Protein AF-A0A1R1B171-F1 (afdb_monomer_lite)

Organism: Paenibacillus lautus (NCBI:txid1401)

pLDDT: mean 85.76, std 12.41, range [28.41, 95.81]

Sequence (164 aa):
MDYIDGSRRSILRNKEGTVHADHLDSWVRSAYIGGYLPISTGELLNDMNYRNGSLQFTPEGGKLVTELIWEEARMQVSTANIGINAMMRKLVRCLIINGDLDVTNLPNMTDMHIEQLLCNDGRSIREESERLLMESWRIRVTREKPNVTAEKTILSKLYLGCRL

Secondary structure (DSSP, 8-state):
-TTTTTSS--SS--SSS---HHHHHHHHHHHHHTT---S-HHHHHHTEEEETTEEEE-HHHHHHHHHHHHHHHHHHTSHHHHHHHHHHHHHHHHHHHHTSS-GGGGGG--HHHHHHHHHHS-HHHHHHHHHHHH-GGG----SS--SS---------GGGGS--

Structure (mmCIF, N/CA/C/O backbone):
data_AF-A0A1R1B171-F1
#
_entry.id   AF-A0A1R1B171-F1
#
loop_
_atom_site.group_PDB
_atom_site.id
_atom_site.type_symbol
_atom_site.label_atom_id
_atom_site.label_alt_id
_atom_site.label_comp_id
_atom_site.label_asym_id
_atom_site.label_entity_id
_atom_site.label_seq_id
_atom_site.pdbx_PDB_ins_code
_atom_site.Cartn_x
_atom_site.Cartn_y
_atom_site.Cartn_z
_atom_site.occupancy
_atom_site.B_iso_or_equiv
_atom_site.auth_seq_id
_atom_site.auth_comp_id
_atom_site.auth_asym_id
_atom_site.auth_atom_id
_atom_site.pdbx_PDB_model_num
ATOM 1 N N . MET A 1 1 ? -11.761 -15.023 -16.218 1.00 60.25 1 MET A N 1
ATOM 2 C CA . MET A 1 1 ? -11.215 -15.030 -14.841 1.00 60.25 1 MET A CA 1
ATOM 3 C C . MET A 1 1 ? -9.774 -15.537 -14.827 1.00 60.25 1 MET A C 1
ATOM 5 O O . MET A 1 1 ? -8.972 -15.010 -14.073 1.00 60.25 1 MET A O 1
ATOM 9 N N . ASP A 1 2 ? -9.422 -16.446 -15.737 1.00 60.25 2 ASP A N 1
ATOM 10 C CA . ASP A 1 2 ? -8.160 -17.203 -15.755 1.00 60.25 2 ASP A CA 1
ATOM 11 C C . ASP A 1 2 ? -6.875 -16.356 -15.851 1.00 60.25 2 ASP A C 1
ATOM 13 O O . ASP A 1 2 ? -5.805 -16.739 -15.386 1.00 60.25 2 ASP A O 1
ATOM 17 N N . TYR A 1 3 ? -6.955 -15.175 -16.467 1.00 62.03 3 TYR A N 1
ATOM 18 C CA . TYR A 1 3 ? -5.833 -14.233 -16.527 1.00 62.03 3 TYR A CA 1
ATOM 19 C C . TYR A 1 3 ? -5.671 -13.405 -15.243 1.00 62.03 3 TYR A C 1
ATOM 21 O O . TYR A 1 3 ? -4.574 -12.942 -14.946 1.00 62.03 3 TYR A O 1
ATOM 29 N N . ILE A 1 4 ? -6.754 -13.220 -14.481 1.00 65.94 4 ILE A N 1
ATOM 30 C CA . ILE A 1 4 ? -6.797 -12.401 -13.260 1.00 65.94 4 ILE A CA 1
ATOM 31 C C . ILE A 1 4 ? -6.360 -13.224 -12.046 1.00 65.94 4 ILE A C 1
ATOM 33 O O . ILE A 1 4 ? -5.678 -12.710 -11.166 1.00 65.94 4 ILE A O 1
ATOM 37 N N . ASP A 1 5 ? -6.707 -14.510 -11.995 1.00 72.12 5 ASP A N 1
ATOM 38 C CA . ASP A 1 5 ? -6.242 -15.423 -10.943 1.00 72.12 5 ASP A CA 1
ATOM 39 C C . ASP A 1 5 ? -4.844 -16.020 -11.228 1.00 72.12 5 ASP A C 1
ATOM 41 O O . ASP A 1 5 ? -4.270 -16.726 -10.390 1.00 72.12 5 ASP A O 1
ATOM 45 N N . GLY A 1 6 ? -4.280 -15.725 -12.406 1.00 67.31 6 GLY A N 1
ATOM 46 C CA . GLY A 1 6 ? -2.974 -16.201 -12.857 1.00 67.31 6 GLY A CA 1
ATOM 47 C C . GLY A 1 6 ? -2.932 -17.691 -13.212 1.00 67.31 6 GLY A C 1
ATOM 48 O O . GLY A 1 6 ? -1.841 -18.253 -13.301 1.00 67.31 6 GLY A O 1
ATOM 49 N N . SER A 1 7 ? -4.079 -18.360 -13.374 1.00 75.06 7 SER A N 1
ATOM 50 C CA . SER A 1 7 ? -4.154 -19.742 -13.874 1.00 75.06 7 SER A CA 1
ATOM 51 C C . SER A 1 7 ? -3.728 -19.846 -15.338 1.00 75.06 7 SER A C 1
ATOM 53 O O . SER A 1 7 ? -3.104 -20.832 -15.728 1.00 75.06 7 SER A O 1
ATOM 55 N N . ARG A 1 8 ? -3.969 -18.794 -16.127 1.00 76.19 8 ARG A N 1
ATOM 56 C CA . ARG A 1 8 ? -3.387 -18.606 -17.452 1.00 76.19 8 ARG A CA 1
ATOM 57 C C . ARG A 1 8 ? -2.289 -17.554 -17.395 1.00 76.19 8 ARG A C 1
ATOM 59 O O . ARG A 1 8 ? -2.509 -16.413 -16.995 1.00 76.19 8 ARG A O 1
ATOM 66 N N . ARG A 1 9 ? -1.099 -17.941 -17.851 1.00 72.44 9 ARG A N 1
ATOM 67 C CA . ARG A 1 9 ? 0.081 -17.075 -17.885 1.00 72.44 9 ARG A CA 1
ATOM 68 C C . ARG A 1 9 ? -0.177 -15.813 -18.714 1.00 72.44 9 ARG A C 1
ATOM 70 O O . ARG A 1 9 ? -0.612 -15.904 -19.863 1.00 72.44 9 ARG A O 1
ATOM 77 N N . SER A 1 10 ? 0.131 -14.648 -18.147 1.00 75.81 10 SER A N 1
ATOM 78 C CA . SER A 1 10 ? 0.108 -13.365 -18.850 1.00 75.81 10 SER A CA 1
ATOM 79 C C . SER A 1 10 ? 1.192 -12.420 -18.342 1.00 75.81 10 SER A C 1
ATOM 81 O O . SER A 1 10 ? 1.752 -12.611 -17.264 1.00 75.81 10 SER A O 1
ATOM 83 N N . ILE A 1 11 ? 1.449 -11.367 -19.119 1.00 78.81 11 ILE A N 1
ATOM 84 C CA . ILE A 1 11 ? 2.315 -10.256 -18.708 1.00 78.81 11 ILE A CA 1
ATOM 85 C C . ILE A 1 11 ? 1.741 -9.481 -17.513 1.00 78.81 11 ILE A C 1
ATOM 87 O O . ILE A 1 11 ? 2.496 -8.866 -16.772 1.00 78.81 11 ILE A O 1
ATOM 91 N N . LEU A 1 12 ? 0.418 -9.515 -17.319 1.00 76.25 12 LEU A N 1
ATOM 92 C CA . LEU A 1 12 ? -0.269 -8.807 -16.240 1.00 76.25 12 LEU A CA 1
ATOM 93 C C . LEU A 1 12 ? -0.170 -9.569 -14.918 1.00 76.25 12 LEU A C 1
ATOM 95 O O . LEU A 1 12 ? -0.022 -8.949 -13.868 1.00 76.25 12 LEU A O 1
ATOM 99 N N . ARG A 1 13 ? -0.233 -10.906 -14.972 1.00 71.50 13 ARG A N 1
ATOM 100 C CA . ARG A 1 13 ? -0.206 -11.778 -13.796 1.00 71.50 13 ARG A CA 1
ATOM 101 C C . ARG A 1 13 ? 0.244 -13.197 -14.142 1.00 71.50 13 ARG A C 1
ATOM 103 O O . ARG A 1 13 ? -0.174 -13.768 -15.154 1.00 71.50 13 ARG A O 1
ATOM 110 N N . ASN A 1 14 ? 1.070 -13.779 -13.275 1.00 71.44 14 ASN A N 1
ATOM 111 C CA . ASN A 1 14 ? 1.516 -15.172 -13.343 1.00 71.44 14 ASN A CA 1
ATOM 112 C C . ASN A 1 14 ? 1.777 -15.733 -11.928 1.00 71.44 14 ASN A C 1
ATOM 114 O O . ASN A 1 14 ? 1.811 -14.980 -10.957 1.00 71.44 14 ASN A O 1
ATOM 118 N N . LYS A 1 15 ? 1.944 -17.057 -11.808 1.00 73.19 15 LYS A N 1
ATOM 119 C CA . LYS A 1 15 ? 2.242 -17.755 -10.537 1.00 73.19 15 LYS A CA 1
ATOM 120 C C . LYS A 1 15 ? 3.725 -18.109 -10.366 1.00 73.19 15 LYS A C 1
ATOM 122 O O . LYS A 1 15 ? 4.084 -18.818 -9.435 1.00 73.19 15 LYS A O 1
ATOM 127 N N . GLU A 1 16 ? 4.584 -17.639 -11.265 1.00 71.19 16 GLU A N 1
ATOM 128 C CA . GLU A 1 16 ? 5.981 -18.078 -11.398 1.00 71.19 16 GLU A CA 1
ATOM 129 C C . GLU A 1 16 ? 6.948 -17.246 -10.539 1.00 71.19 16 GLU A C 1
ATOM 131 O O . GLU A 1 16 ? 8.159 -17.407 -10.647 1.00 71.19 16 GLU A O 1
ATOM 136 N N . GLY A 1 17 ? 6.432 -16.334 -9.706 1.00 69.81 17 GLY A N 1
ATOM 137 C CA . GLY A 1 17 ? 7.254 -15.448 -8.876 1.00 69.81 17 GLY A CA 1
ATOM 138 C C . GLY A 1 17 ? 8.097 -14.457 -9.686 1.00 69.81 17 GLY A C 1
ATOM 139 O O . GLY A 1 17 ? 9.067 -13.915 -9.167 1.00 69.81 17 GLY A O 1
ATOM 140 N N . THR A 1 18 ? 7.749 -14.231 -10.957 1.00 77.19 18 THR A N 1
ATOM 141 C CA . THR A 1 18 ? 8.442 -13.284 -11.839 1.00 77.19 18 THR A CA 1
ATOM 142 C C . THR A 1 18 ? 7.756 -11.921 -11.823 1.00 77.19 18 THR A C 1
ATOM 144 O O . THR A 1 18 ? 6.556 -11.816 -11.558 1.00 77.19 18 THR A O 1
ATOM 147 N N . VAL A 1 19 ? 8.518 -10.864 -12.119 1.00 78.88 19 VAL A N 1
ATOM 148 C CA . VAL A 1 19 ? 7.967 -9.510 -12.252 1.00 78.88 19 VAL A CA 1
ATOM 149 C C . VAL A 1 19 ? 6.935 -9.494 -13.379 1.00 78.88 19 VAL A C 1
ATOM 151 O O . VAL A 1 19 ? 7.216 -9.896 -14.509 1.00 78.88 19 VAL A O 1
ATOM 154 N N . HIS A 1 20 ? 5.739 -9.011 -13.059 1.00 82.75 20 HIS A N 1
ATOM 155 C CA . HIS A 1 20 ? 4.658 -8.782 -14.008 1.00 82.75 20 HIS A CA 1
ATOM 156 C C . HIS A 1 20 ? 4.293 -7.296 -14.046 1.00 82.75 20 HIS A C 1
ATOM 158 O O . HIS A 1 20 ? 4.633 -6.534 -13.140 1.00 82.75 20 HIS A O 1
ATOM 164 N N . ALA A 1 21 ? 3.618 -6.886 -15.118 1.00 85.00 21 ALA A N 1
ATOM 165 C CA . ALA A 1 21 ? 3.371 -5.484 -15.435 1.00 85.00 21 ALA A CA 1
ATOM 166 C C . ALA A 1 21 ? 2.569 -4.750 -14.351 1.00 85.00 21 ALA A C 1
ATOM 168 O O . ALA A 1 21 ? 2.825 -3.577 -14.132 1.00 85.00 21 ALA A O 1
ATOM 169 N N . ASP A 1 22 ? 1.667 -5.436 -13.642 1.00 83.12 22 ASP A N 1
ATOM 170 C CA . ASP A 1 22 ? 0.911 -4.858 -12.519 1.00 83.12 22 ASP A CA 1
ATOM 171 C C . ASP A 1 22 ? 1.825 -4.415 -11.359 1.00 83.12 22 ASP A C 1
ATOM 173 O O . ASP A 1 22 ? 1.724 -3.295 -10.864 1.00 83.12 22 ASP A O 1
ATOM 177 N N . HIS A 1 23 ? 2.800 -5.250 -10.984 1.00 85.06 23 HIS A N 1
ATOM 178 C CA . HIS A 1 23 ? 3.792 -4.877 -9.977 1.00 85.06 23 HIS A CA 1
ATOM 179 C C . HIS A 1 23 ? 4.700 -3.746 -10.460 1.00 85.06 23 HIS A C 1
ATOM 181 O O . HIS A 1 23 ? 4.915 -2.782 -9.729 1.00 85.06 23 HIS A O 1
ATOM 187 N N . LEU A 1 24 ? 5.215 -3.859 -11.690 1.00 89.56 24 LEU A N 1
ATOM 188 C CA . LEU A 1 24 ? 6.092 -2.841 -12.265 1.00 89.56 24 LEU A CA 1
ATOM 189 C C . LEU A 1 24 ? 5.400 -1.478 -12.304 1.00 89.56 24 LEU A C 1
ATOM 191 O O . LEU A 1 24 ? 5.977 -0.487 -11.867 1.00 89.56 24 LEU A O 1
ATOM 195 N N . ASP A 1 25 ? 4.165 -1.438 -12.798 1.00 90.69 25 ASP A N 1
ATOM 196 C CA . ASP A 1 25 ? 3.361 -0.226 -12.843 1.00 90.69 25 ASP A CA 1
ATOM 197 C C . ASP A 1 25 ? 3.162 0.359 -11.441 1.00 90.69 25 ASP A C 1
ATOM 199 O O . ASP A 1 25 ? 3.420 1.546 -11.246 1.00 90.69 25 ASP A O 1
ATOM 203 N N . SER A 1 26 ? 2.800 -0.463 -10.450 1.00 89.69 26 SER A N 1
ATOM 204 C CA . SER A 1 26 ? 2.651 0.000 -9.068 1.00 89.69 26 SER A CA 1
ATOM 205 C C . SER A 1 26 ? 3.941 0.630 -8.537 1.00 89.69 26 SER A C 1
ATOM 207 O O . SER A 1 26 ? 3.886 1.717 -7.969 1.00 89.69 26 SER A O 1
ATOM 209 N N . TRP A 1 27 ? 5.100 -0.008 -8.724 1.00 92.06 27 TRP A N 1
ATOM 210 C CA . TRP A 1 27 ? 6.376 0.508 -8.216 1.00 92.06 27 TRP A CA 1
ATOM 211 C C . TRP A 1 27 ? 6.801 1.796 -8.921 1.00 92.06 27 TRP A C 1
ATOM 213 O O . TRP A 1 27 ? 7.190 2.764 -8.270 1.00 92.06 27 TRP A O 1
ATOM 223 N N . VAL A 1 28 ? 6.688 1.837 -10.250 1.00 93.81 28 VAL A N 1
ATOM 224 C CA . VAL A 1 28 ? 7.044 3.012 -11.056 1.00 93.81 28 VAL A CA 1
ATOM 225 C C . VAL A 1 28 ? 6.117 4.184 -10.746 1.00 93.81 28 VAL A C 1
ATOM 227 O O . VAL A 1 28 ? 6.585 5.308 -10.576 1.00 93.81 28 VAL A O 1
ATOM 230 N N . ARG A 1 29 ? 4.810 3.934 -10.621 1.00 93.69 29 ARG A N 1
ATOM 231 C CA . ARG A 1 29 ? 3.813 4.948 -10.264 1.00 93.69 29 ARG A CA 1
ATOM 232 C C . ARG A 1 29 ? 4.047 5.487 -8.855 1.00 93.69 29 ARG A C 1
ATOM 234 O O . ARG A 1 29 ? 4.047 6.704 -8.681 1.00 93.69 29 ARG A O 1
ATOM 241 N N . SER A 1 30 ? 4.296 4.614 -7.875 1.00 91.88 30 SER A N 1
ATOM 242 C CA . SER A 1 30 ? 4.668 5.013 -6.510 1.00 91.88 30 SER A CA 1
ATOM 243 C C . SER A 1 30 ? 5.926 5.883 -6.504 1.00 91.88 30 SER A C 1
ATOM 245 O O . SER A 1 30 ? 5.947 6.924 -5.848 1.00 91.88 30 SER A O 1
ATOM 247 N N . ALA A 1 31 ? 6.951 5.501 -7.268 1.00 93.50 31 ALA A N 1
ATOM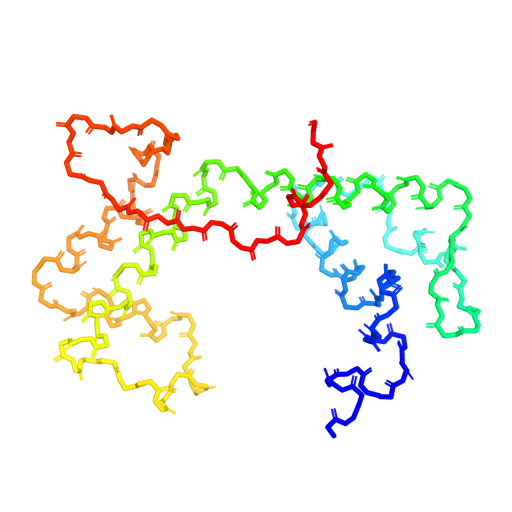 248 C CA . ALA A 1 31 ? 8.200 6.251 -7.367 1.00 93.50 31 ALA A CA 1
ATOM 249 C C . ALA A 1 31 ? 8.048 7.605 -8.046 1.00 93.50 31 ALA A C 1
ATOM 251 O O . ALA A 1 31 ? 8.616 8.599 -7.593 1.00 93.50 31 ALA A O 1
ATOM 252 N N . TYR A 1 32 ? 7.246 7.657 -9.105 1.00 94.88 32 TYR A N 1
ATOM 253 C CA . TYR A 1 32 ? 6.943 8.892 -9.806 1.00 94.88 32 TYR A CA 1
ATOM 254 C C . TYR A 1 32 ? 6.178 9.870 -8.908 1.00 94.88 32 TYR A C 1
ATOM 256 O O . TYR A 1 32 ? 6.601 11.011 -8.745 1.00 94.88 32 TYR A O 1
ATOM 264 N N . ILE A 1 33 ? 5.095 9.413 -8.267 1.00 93.25 33 ILE A N 1
ATOM 265 C CA . ILE A 1 33 ? 4.289 10.238 -7.351 1.00 93.25 33 ILE A CA 1
ATOM 266 C C . ILE A 1 33 ? 5.115 10.675 -6.136 1.00 93.25 33 ILE A C 1
ATOM 268 O O . ILE A 1 33 ? 5.004 11.814 -5.691 1.00 93.25 33 ILE A O 1
ATOM 272 N N . GLY A 1 34 ? 5.966 9.789 -5.616 1.00 90.50 34 GLY A N 1
ATOM 273 C CA . GLY A 1 34 ? 6.872 10.096 -4.514 1.00 90.50 34 GLY A CA 1
ATOM 274 C C . GLY A 1 34 ? 8.047 11.001 -4.894 1.00 90.50 34 GLY A C 1
ATOM 275 O O . GLY A 1 34 ? 8.807 11.386 -4.010 1.00 90.50 34 GLY A O 1
ATOM 276 N N . GLY A 1 35 ? 8.218 11.333 -6.178 1.00 93.31 35 GLY A N 1
ATOM 277 C CA . GLY A 1 35 ? 9.293 12.202 -6.655 1.00 93.31 35 GLY A CA 1
ATOM 278 C C . GLY A 1 35 ? 10.692 11.588 -6.559 1.00 93.31 35 GLY A C 1
ATOM 279 O O . GLY A 1 35 ? 11.669 12.330 -6.507 1.00 93.31 35 GLY A O 1
ATOM 280 N N . TYR A 1 36 ? 10.802 10.257 -6.517 1.00 92.38 36 TYR A N 1
ATOM 281 C CA . TYR A 1 36 ? 12.078 9.539 -6.396 1.00 92.38 36 TYR A CA 1
ATOM 282 C C . TYR A 1 36 ? 12.367 8.591 -7.566 1.00 92.38 36 TYR A C 1
ATOM 284 O O . TYR A 1 36 ? 13.339 7.840 -7.519 1.00 92.38 36 TYR A O 1
ATOM 292 N N . LEU A 1 37 ? 11.556 8.621 -8.630 1.00 94.75 37 LEU A N 1
ATOM 293 C CA . LEU A 1 37 ? 11.872 7.909 -9.865 1.00 94.75 37 LEU A CA 1
ATOM 294 C C . LEU A 1 37 ? 13.097 8.571 -10.535 1.00 94.75 37 LEU A C 1
ATOM 296 O O . LEU A 1 37 ? 13.012 9.740 -10.913 1.00 94.75 37 LEU A O 1
ATOM 300 N N . PRO A 1 38 ? 14.231 7.864 -10.690 1.00 91.69 38 PRO A N 1
ATOM 301 C CA . PRO A 1 38 ? 15.492 8.489 -11.094 1.00 91.69 38 PRO A CA 1
ATOM 302 C C . PRO A 1 38 ? 15.606 8.742 -12.602 1.00 91.69 38 PRO A C 1
ATOM 304 O O . PRO A 1 38 ? 16.479 9.497 -13.022 1.00 91.69 38 PRO A O 1
ATOM 307 N N . ILE A 1 39 ? 14.748 8.112 -13.408 1.00 93.06 39 ILE A N 1
ATOM 308 C CA . ILE A 1 39 ? 14.692 8.258 -14.868 1.00 93.06 39 ILE A CA 1
ATOM 309 C C . ILE A 1 39 ? 13.243 8.431 -15.324 1.00 93.06 39 ILE A C 1
ATOM 311 O O . ILE A 1 39 ? 12.305 8.153 -14.578 1.00 93.06 39 ILE A O 1
ATOM 315 N N . SER A 1 40 ? 13.029 8.863 -16.561 1.00 93.50 40 SER A N 1
ATOM 316 C CA . SER A 1 40 ? 11.682 8.914 -17.127 1.00 93.50 40 SER A CA 1
ATOM 317 C C . SER A 1 40 ? 11.103 7.510 -17.347 1.00 93.50 40 SER A C 1
ATOM 319 O O . SER A 1 40 ? 11.816 6.529 -17.562 1.00 93.50 40 SER A O 1
ATOM 321 N N . THR A 1 41 ? 9.773 7.404 -17.358 1.00 91.25 41 THR A N 1
ATOM 322 C CA . THR A 1 41 ? 9.092 6.138 -17.673 1.00 91.25 41 THR A CA 1
ATOM 323 C C . THR A 1 41 ? 9.399 5.654 -19.091 1.00 91.25 41 THR A C 1
ATOM 325 O O . THR A 1 41 ? 9.490 4.452 -19.314 1.00 91.25 41 THR A O 1
ATOM 328 N N . GLY A 1 42 ? 9.611 6.572 -20.041 1.00 92.12 42 GLY A N 1
ATOM 329 C CA . GLY A 1 42 ? 10.016 6.242 -21.409 1.00 92.12 42 GLY A CA 1
ATOM 330 C C . GLY A 1 42 ? 11.408 5.610 -21.482 1.00 92.12 42 GLY A C 1
ATOM 331 O O . GLY A 1 42 ? 11.590 4.630 -22.198 1.00 92.12 42 GLY A O 1
ATOM 332 N N . GLU A 1 43 ? 12.369 6.116 -20.706 1.00 93.44 43 GLU A N 1
ATOM 333 C CA . GLU A 1 43 ? 13.708 5.517 -20.609 1.00 93.44 43 GLU A CA 1
ATOM 334 C C . GLU A 1 43 ? 13.647 4.109 -20.010 1.00 93.44 43 GLU A C 1
ATOM 336 O O . GLU A 1 43 ? 14.206 3.183 -20.591 1.00 93.44 43 GLU A O 1
ATOM 341 N N . LEU A 1 44 ? 12.878 3.910 -18.934 1.00 93.00 44 LEU A N 1
ATOM 342 C CA . LEU A 1 44 ? 12.684 2.580 -18.345 1.00 93.00 44 LEU A CA 1
ATOM 343 C C . LEU A 1 44 ? 12.062 1.580 -19.336 1.00 93.00 44 LEU A C 1
ATOM 345 O O . LEU A 1 44 ? 12.427 0.405 -19.348 1.00 93.00 44 LEU A O 1
ATOM 349 N N . LEU A 1 45 ? 11.120 2.030 -20.171 1.00 91.38 45 LEU A N 1
ATOM 350 C CA . LEU A 1 45 ? 10.503 1.187 -21.198 1.00 91.38 45 LEU A CA 1
ATOM 351 C C . LEU A 1 45 ? 11.492 0.792 -22.302 1.00 91.38 45 LEU A C 1
ATOM 353 O O . LEU A 1 45 ? 11.392 -0.322 -22.811 1.00 91.38 45 LEU A O 1
ATOM 357 N N . ASN A 1 46 ? 12.448 1.657 -22.651 1.00 94.31 46 ASN A N 1
ATOM 358 C CA . ASN A 1 46 ? 13.488 1.336 -23.636 1.00 94.31 46 ASN A CA 1
ATOM 359 C C . ASN A 1 46 ? 14.443 0.240 -23.138 1.00 94.31 46 ASN A C 1
ATOM 361 O O . ASN A 1 46 ? 14.957 -0.538 -23.940 1.00 94.31 46 ASN A O 1
ATOM 365 N N . ASP A 1 47 ? 14.638 0.153 -21.822 1.00 93.00 47 ASP A N 1
ATOM 366 C CA . ASP A 1 47 ? 15.429 -0.891 -21.169 1.00 93.00 47 ASP A CA 1
ATOM 367 C C . ASP A 1 47 ? 14.665 -2.209 -20.974 1.00 93.00 47 ASP A C 1
ATOM 369 O O . ASP A 1 47 ? 15.244 -3.205 -20.531 1.00 93.00 47 ASP A O 1
ATOM 373 N N . MET A 1 48 ? 13.369 -2.239 -21.291 1.00 92.81 48 MET A N 1
ATOM 374 C CA . MET A 1 48 ? 12.485 -3.371 -21.047 1.00 92.81 48 MET A CA 1
ATOM 375 C C . MET A 1 48 ? 12.236 -4.180 -22.324 1.00 92.81 48 MET A C 1
ATOM 377 O O . MET A 1 48 ? 11.946 -3.655 -23.395 1.00 92.81 48 MET A O 1
ATOM 381 N N . ASN A 1 49 ? 12.264 -5.503 -22.196 1.00 90.19 49 ASN A N 1
ATOM 382 C CA . ASN A 1 49 ? 11.884 -6.438 -23.245 1.00 90.19 49 ASN A CA 1
ATOM 383 C C . ASN A 1 49 ? 10.871 -7.455 -22.704 1.00 90.19 49 ASN A C 1
ATOM 385 O O . ASN A 1 49 ? 10.866 -7.792 -21.521 1.00 90.19 49 ASN A O 1
ATOM 389 N N . TYR A 1 50 ? 10.011 -7.975 -23.573 1.00 87.00 50 TYR A N 1
ATOM 390 C CA . TYR A 1 50 ? 9.069 -9.030 -23.230 1.00 87.00 50 TYR A CA 1
ATOM 391 C C . TYR A 1 50 ? 9.432 -10.309 -23.972 1.00 87.00 50 TYR A C 1
ATOM 393 O O . TYR A 1 50 ? 9.350 -10.387 -25.199 1.00 87.00 50 TYR A O 1
ATOM 401 N N . ARG A 1 51 ? 9.801 -11.346 -23.217 1.00 83.38 51 ARG A N 1
ATOM 402 C CA . ARG A 1 51 ? 10.189 -12.638 -23.784 1.00 83.38 51 ARG A CA 1
ATOM 403 C C . ARG A 1 51 ? 9.579 -13.773 -22.984 1.00 83.38 51 ARG A C 1
ATOM 405 O O . ARG A 1 51 ? 9.710 -13.827 -21.762 1.00 83.38 51 ARG A O 1
ATOM 412 N N . ASN A 1 52 ? 8.935 -14.699 -23.696 1.00 77.25 52 ASN A N 1
ATOM 413 C CA . ASN A 1 52 ? 8.348 -15.917 -23.139 1.00 77.25 52 ASN A CA 1
ATOM 414 C C . ASN A 1 52 ? 7.505 -15.650 -21.886 1.00 77.25 52 ASN A C 1
ATOM 416 O O . ASN A 1 52 ? 7.770 -16.270 -20.867 1.00 77.25 52 ASN A O 1
ATOM 420 N N . GLY A 1 53 ? 6.533 -14.734 -21.917 1.00 73.25 53 GLY A N 1
ATOM 421 C CA . GLY A 1 53 ? 5.639 -14.530 -20.767 1.00 73.25 53 GLY A CA 1
ATOM 422 C C . GLY A 1 53 ? 6.201 -13.691 -19.618 1.00 73.25 53 GLY A C 1
ATOM 423 O O . GLY A 1 53 ? 5.487 -13.487 -18.643 1.00 73.25 53 GLY A O 1
ATOM 424 N N . SER A 1 54 ? 7.430 -13.190 -19.735 1.00 77.81 54 SER A N 1
ATOM 425 C CA . SER A 1 54 ? 8.161 -12.517 -18.656 1.00 77.81 54 SER A CA 1
ATOM 426 C C . SER A 1 54 ? 8.756 -11.188 -19.114 1.00 77.81 54 SER A C 1
ATOM 428 O O . SER A 1 54 ? 9.204 -11.059 -20.257 1.00 77.81 54 SER A O 1
ATOM 430 N N . LEU A 1 55 ? 8.765 -10.215 -18.201 1.00 87.31 55 LEU A N 1
ATOM 431 C CA . LEU A 1 55 ? 9.483 -8.957 -18.370 1.00 87.31 55 LEU A CA 1
ATOM 432 C C . LEU A 1 55 ? 10.974 -9.194 -18.124 1.00 87.31 55 LEU A C 1
ATOM 434 O O . LEU A 1 55 ? 11.365 -9.799 -17.126 1.00 87.31 55 LEU A O 1
ATOM 438 N N . GLN A 1 56 ? 11.791 -8.744 -19.063 1.00 89.19 56 GLN A N 1
ATOM 439 C CA . GLN A 1 56 ? 13.245 -8.751 -18.994 1.00 89.19 56 GLN A CA 1
ATOM 440 C C . GLN A 1 56 ? 13.732 -7.313 -19.085 1.00 89.19 56 GLN A C 1
ATOM 442 O O . GLN A 1 56 ? 13.084 -6.480 -19.713 1.00 89.19 56 GLN A O 1
ATOM 447 N N . PHE A 1 57 ? 14.876 -7.039 -18.478 1.00 92.44 57 PHE A N 1
ATOM 448 C CA . PHE A 1 57 ? 15.479 -5.716 -18.488 1.00 92.44 57 PHE A CA 1
ATOM 449 C C . PHE A 1 57 ? 16.941 -5.825 -18.906 1.00 92.44 57 PHE A C 1
ATOM 451 O O . PHE A 1 57 ? 17.566 -6.875 -18.712 1.00 92.44 57 PHE A O 1
ATOM 458 N N . THR A 1 58 ? 17.493 -4.744 -19.451 1.00 94.56 58 THR A N 1
ATOM 459 C CA . THR A 1 58 ? 18.949 -4.545 -19.484 1.00 94.56 58 THR A CA 1
ATOM 460 C C . THR A 1 58 ? 19.518 -4.648 -18.059 1.00 94.56 58 THR A C 1
ATOM 462 O O . THR A 1 58 ? 18.772 -4.485 -17.088 1.00 94.56 58 THR A O 1
ATOM 465 N N . PRO A 1 59 ? 20.816 -4.948 -17.873 1.00 94.38 59 PRO A N 1
ATOM 466 C CA . PRO A 1 59 ? 21.420 -4.969 -16.538 1.00 94.38 59 PRO A CA 1
ATOM 467 C C . PRO A 1 59 ? 21.167 -3.677 -15.744 1.00 94.38 59 PRO A C 1
ATOM 469 O O . PRO A 1 59 ? 20.846 -3.728 -14.556 1.00 94.38 59 PRO A O 1
ATOM 472 N N . GLU A 1 60 ? 21.243 -2.530 -16.417 1.00 93.19 60 GLU A N 1
ATOM 473 C CA . GLU A 1 60 ? 20.993 -1.202 -15.864 1.00 93.19 60 GLU A CA 1
ATOM 474 C C . GLU A 1 60 ? 19.520 -1.028 -15.460 1.00 93.19 60 GLU A C 1
ATOM 476 O O . GLU A 1 60 ? 19.236 -0.716 -14.299 1.00 93.19 60 GLU A O 1
ATOM 481 N N . GLY A 1 61 ? 18.575 -1.322 -16.362 1.00 93.62 61 GLY A N 1
ATOM 482 C CA . GLY A 1 61 ? 17.141 -1.262 -16.064 1.00 93.62 61 GLY A CA 1
ATOM 483 C C . GLY A 1 61 ? 16.718 -2.253 -14.974 1.00 93.62 61 GLY A C 1
ATOM 484 O O . GLY A 1 61 ? 15.905 -1.936 -14.108 1.00 93.62 61 GLY A O 1
ATOM 485 N N . GLY A 1 62 ? 17.320 -3.443 -14.947 1.00 92.56 62 GLY A N 1
ATOM 486 C CA . GLY A 1 62 ? 17.068 -4.463 -13.931 1.00 92.56 62 GLY A CA 1
ATOM 487 C C . GLY A 1 62 ? 17.541 -4.040 -12.541 1.00 92.56 62 GLY A C 1
ATOM 488 O O . GLY A 1 62 ? 16.845 -4.290 -11.551 1.00 92.56 62 GLY A O 1
ATOM 489 N N . LYS A 1 63 ? 18.689 -3.352 -12.454 1.00 93.88 63 LYS A N 1
ATOM 490 C CA . LYS A 1 63 ? 19.166 -2.748 -11.203 1.00 93.88 63 LYS A CA 1
ATOM 491 C C . LYS A 1 63 ? 18.171 -1.707 -10.696 1.00 93.88 63 LYS A C 1
ATOM 493 O O . LYS A 1 63 ? 17.778 -1.775 -9.533 1.00 93.88 63 LYS A O 1
ATOM 498 N N . LEU A 1 64 ? 17.715 -0.816 -11.573 1.00 94.38 64 LEU A N 1
ATOM 499 C CA . LEU A 1 64 ? 16.718 0.192 -11.227 1.00 94.38 64 LEU A CA 1
ATOM 500 C C . LEU A 1 64 ? 15.415 -0.440 -10.717 1.00 94.38 64 LEU A C 1
ATOM 502 O O . LEU A 1 64 ? 14.943 -0.092 -9.639 1.00 94.38 64 LEU A O 1
ATOM 506 N N . VAL A 1 65 ? 14.844 -1.405 -11.444 1.00 92.81 65 VAL A N 1
ATOM 507 C CA . VAL A 1 65 ? 13.611 -2.092 -11.015 1.00 92.81 65 VAL A CA 1
ATOM 508 C C . VAL A 1 65 ? 13.802 -2.768 -9.658 1.00 92.81 65 VAL A C 1
ATOM 510 O O . VAL A 1 65 ? 12.912 -2.716 -8.814 1.00 92.81 65 VAL A O 1
ATOM 513 N N . THR A 1 66 ? 14.973 -3.351 -9.408 1.00 91.75 66 THR A N 1
ATOM 514 C CA . THR A 1 66 ? 15.297 -3.943 -8.106 1.00 91.75 66 THR A CA 1
ATOM 515 C C . THR A 1 66 ? 15.310 -2.892 -6.995 1.00 91.75 66 THR A C 1
ATOM 517 O O . THR A 1 66 ? 14.742 -3.131 -5.932 1.00 91.75 66 THR A O 1
ATOM 520 N N . GLU A 1 67 ? 15.908 -1.721 -7.223 1.00 92.81 67 GLU A N 1
ATOM 521 C CA . GLU A 1 67 ? 15.883 -0.605 -6.266 1.00 92.81 67 GLU A CA 1
ATOM 522 C C . GLU A 1 67 ? 14.447 -0.142 -5.974 1.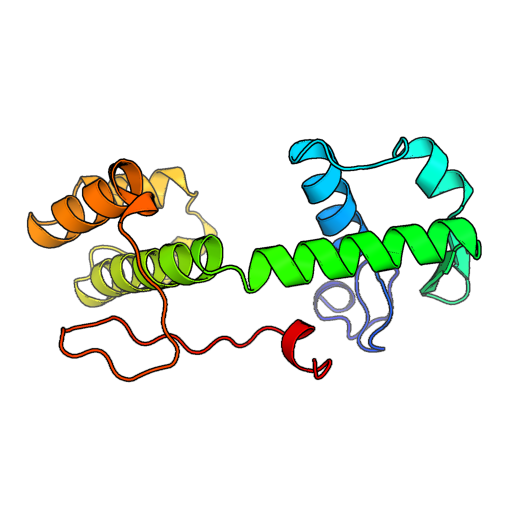00 92.81 67 GLU A C 1
ATOM 524 O O . GLU A 1 67 ? 14.090 0.019 -4.808 1.00 92.81 67 GLU A O 1
ATOM 529 N N . LEU A 1 68 ? 13.586 -0.046 -6.995 1.00 92.94 68 LEU A N 1
ATOM 530 C CA . LEU A 1 68 ? 12.166 0.279 -6.811 1.00 92.94 68 LEU A CA 1
ATOM 531 C C . LEU A 1 68 ? 11.429 -0.762 -5.950 1.00 92.94 68 LEU A C 1
ATOM 533 O O . LEU A 1 68 ? 10.637 -0.396 -5.082 1.00 92.94 68 LEU A O 1
ATOM 537 N N . ILE A 1 69 ? 11.717 -2.055 -6.139 1.00 90.00 69 ILE A N 1
ATOM 538 C CA . ILE A 1 69 ? 11.166 -3.137 -5.303 1.00 90.00 69 ILE A CA 1
ATOM 539 C C . ILE A 1 69 ? 11.598 -2.968 -3.844 1.00 90.00 69 ILE A C 1
ATOM 541 O O . ILE A 1 69 ? 10.783 -3.140 -2.934 1.00 90.00 69 ILE A O 1
ATOM 545 N N . TRP A 1 70 ? 12.872 -2.642 -3.607 1.00 90.06 70 TRP A N 1
ATOM 546 C CA . TRP A 1 70 ? 13.388 -2.416 -2.258 1.00 90.06 70 TRP A CA 1
ATOM 547 C C . TRP A 1 70 ? 12.737 -1.210 -1.588 1.00 90.06 70 TRP A C 1
ATOM 549 O O . TRP A 1 70 ? 12.401 -1.298 -0.406 1.00 90.06 70 TRP A O 1
ATOM 559 N N . GLU A 1 71 ? 12.525 -0.116 -2.315 1.00 90.19 71 GLU A N 1
ATOM 560 C CA . GLU A 1 71 ? 11.838 1.063 -1.782 1.00 90.19 71 GLU A CA 1
ATOM 561 C C . GLU A 1 71 ? 10.370 0.781 -1.459 1.00 90.19 71 GLU A C 1
ATOM 563 O O . GLU A 1 71 ? 9.915 1.100 -0.358 1.00 90.19 71 GLU A O 1
ATOM 568 N N . GLU A 1 72 ? 9.643 0.089 -2.340 1.00 87.75 72 GLU A N 1
ATOM 569 C CA . GLU A 1 72 ? 8.275 -0.345 -2.044 1.00 87.75 72 GLU A CA 1
ATOM 570 C C . GLU A 1 72 ? 8.257 -1.242 -0.798 1.00 87.75 72 GLU A C 1
ATOM 572 O O . GLU A 1 72 ? 7.467 -1.025 0.121 1.00 87.75 72 GLU A O 1
ATOM 577 N N . ALA A 1 73 ? 9.166 -2.217 -0.704 1.00 87.25 73 ALA A N 1
ATOM 578 C CA . ALA A 1 73 ? 9.271 -3.081 0.466 1.00 87.25 73 ALA A CA 1
ATOM 579 C C . ALA A 1 73 ? 9.538 -2.275 1.749 1.00 87.25 73 ALA A C 1
ATOM 581 O O . ALA A 1 73 ? 8.849 -2.490 2.749 1.00 87.25 73 ALA A O 1
ATOM 582 N N . ARG A 1 74 ? 10.483 -1.322 1.719 1.00 88.38 74 ARG A N 1
ATOM 583 C CA . ARG A 1 74 ? 10.806 -0.419 2.841 1.00 88.38 74 ARG A CA 1
ATOM 584 C C . ARG A 1 74 ? 9.604 0.415 3.262 1.00 88.38 74 ARG A C 1
ATOM 586 O O . ARG A 1 74 ? 9.302 0.475 4.454 1.00 88.38 74 ARG A O 1
ATOM 593 N N . MET A 1 75 ? 8.891 1.010 2.307 1.00 87.50 75 MET A N 1
ATOM 594 C CA . MET A 1 75 ? 7.678 1.781 2.575 1.00 87.50 75 MET A CA 1
ATOM 595 C C . MET A 1 75 ? 6.612 0.897 3.225 1.00 87.50 75 MET A C 1
ATOM 597 O O . MET A 1 75 ? 6.062 1.249 4.272 1.00 87.50 75 MET A O 1
ATOM 601 N N . GLN A 1 76 ? 6.384 -0.296 2.677 1.00 85.81 76 GLN A N 1
ATOM 602 C CA . GLN A 1 76 ? 5.354 -1.210 3.158 1.00 85.81 76 GLN A CA 1
ATOM 603 C C . GLN A 1 76 ? 5.609 -1.712 4.584 1.00 85.81 76 GLN A C 1
ATOM 605 O O . GLN A 1 76 ? 4.651 -1.923 5.334 1.00 85.81 76 GLN A O 1
ATOM 610 N N . VAL A 1 77 ? 6.877 -1.872 4.972 1.00 87.19 77 VAL A N 1
ATOM 611 C CA . VAL A 1 77 ? 7.286 -2.274 6.330 1.00 87.19 77 VAL A CA 1
ATOM 612 C C . VAL A 1 77 ? 7.621 -1.089 7.238 1.00 87.19 77 VAL A C 1
ATOM 614 O O . VAL A 1 77 ? 8.035 -1.290 8.381 1.00 87.19 77 VAL A O 1
ATOM 617 N N . SER A 1 78 ? 7.449 0.144 6.761 1.00 88.75 78 SER A N 1
ATOM 618 C CA . SER A 1 78 ? 7.677 1.336 7.571 1.00 88.75 78 SER A CA 1
ATOM 619 C C . SER A 1 78 ? 6.665 1.418 8.714 1.00 88.75 78 SER A C 1
ATOM 621 O O . SER A 1 78 ? 5.504 1.016 8.593 1.00 88.75 78 SER A O 1
ATOM 623 N N . THR A 1 79 ? 7.089 1.979 9.844 1.00 90.31 79 THR A N 1
ATOM 624 C CA . THR A 1 79 ? 6.215 2.168 11.009 1.00 90.31 79 THR A CA 1
ATOM 625 C C . THR A 1 79 ? 5.028 3.077 10.692 1.00 90.31 79 THR A C 1
ATOM 627 O O . THR A 1 79 ? 3.931 2.824 11.189 1.00 90.31 79 THR A O 1
ATOM 630 N N . ALA A 1 80 ? 5.219 4.076 9.824 1.00 87.94 80 ALA A N 1
ATOM 631 C CA . ALA A 1 80 ? 4.155 4.954 9.346 1.00 87.94 80 ALA A CA 1
ATOM 632 C C . ALA A 1 80 ? 3.063 4.160 8.612 1.00 87.94 80 ALA A C 1
ATOM 634 O O . ALA A 1 80 ? 1.889 4.247 8.971 1.00 87.94 80 ALA A O 1
ATOM 635 N N . ASN A 1 81 ? 3.450 3.310 7.655 1.00 89.50 81 ASN A N 1
ATOM 636 C CA . ASN A 1 81 ? 2.502 2.494 6.902 1.00 89.50 81 ASN A CA 1
ATOM 637 C C . ASN A 1 81 ? 1.830 1.429 7.781 1.00 89.50 81 ASN A C 1
ATOM 639 O O . ASN A 1 81 ? 0.612 1.261 7.731 1.00 89.50 81 ASN A O 1
ATOM 643 N N . ILE A 1 82 ? 2.601 0.722 8.616 1.00 91.50 82 ILE A N 1
ATOM 644 C CA . ILE A 1 82 ? 2.074 -0.327 9.502 1.00 91.50 82 ILE A CA 1
ATOM 645 C C . ILE A 1 82 ? 1.054 0.252 10.484 1.00 91.50 82 ILE A C 1
ATOM 647 O O . ILE A 1 82 ? -0.036 -0.300 10.633 1.00 91.50 82 ILE A O 1
ATOM 651 N N . GLY A 1 83 ? 1.412 1.349 11.156 1.00 91.44 83 GLY A N 1
ATOM 652 C CA . GLY A 1 83 ? 0.593 1.959 12.196 1.00 91.44 83 GLY A CA 1
ATOM 653 C C . GLY A 1 83 ? -0.738 2.466 11.651 1.00 91.44 83 GLY A C 1
ATOM 654 O O . GLY A 1 83 ? -1.790 2.106 12.179 1.00 91.44 83 GLY A O 1
ATOM 655 N N . ILE A 1 84 ? -0.699 3.231 10.555 1.00 91.94 84 ILE A N 1
ATOM 656 C CA . ILE A 1 84 ? -1.905 3.776 9.916 1.00 91.94 84 ILE A CA 1
ATOM 657 C C . ILE A 1 84 ? -2.815 2.646 9.426 1.00 91.94 84 ILE A C 1
ATOM 659 O O . ILE A 1 84 ? -4.004 2.639 9.739 1.00 91.94 84 ILE A O 1
ATOM 663 N N . ASN A 1 85 ? -2.268 1.642 8.732 1.00 91.69 85 ASN A N 1
ATOM 664 C CA . ASN A 1 85 ? -3.065 0.514 8.242 1.00 91.69 85 ASN A CA 1
ATOM 665 C C . ASN A 1 85 ? -3.669 -0.324 9.377 1.00 91.69 85 ASN A C 1
ATOM 667 O O . ASN A 1 85 ? -4.784 -0.824 9.236 1.00 91.69 85 ASN A O 1
ATOM 671 N N . ALA A 1 86 ? -2.949 -0.518 10.487 1.00 92.00 86 ALA A N 1
ATOM 672 C CA . ALA A 1 86 ? -3.473 -1.245 11.641 1.00 92.00 86 ALA A CA 1
ATOM 673 C C . ALA A 1 86 ? -4.658 -0.504 12.275 1.00 92.00 86 ALA A C 1
ATOM 675 O O . ALA A 1 86 ? -5.702 -1.113 12.507 1.00 92.00 86 ALA A O 1
ATOM 676 N N . MET A 1 87 ? -4.521 0.809 12.479 1.00 92.56 87 MET A N 1
ATOM 677 C CA . MET A 1 87 ? -5.593 1.644 13.021 1.00 92.56 87 MET A CA 1
ATOM 678 C C . MET A 1 87 ? -6.791 1.712 12.072 1.00 92.56 87 MET A C 1
ATOM 680 O O . MET A 1 87 ? -7.914 1.475 12.505 1.00 92.56 87 MET A O 1
ATOM 684 N N . MET A 1 88 ? -6.569 1.922 10.773 1.00 93.06 88 MET A N 1
ATOM 685 C CA . MET A 1 88 ? -7.646 1.930 9.778 1.00 93.06 88 MET A CA 1
ATOM 686 C C . MET A 1 88 ? -8.416 0.602 9.765 1.00 93.06 88 MET A C 1
ATOM 688 O O . MET A 1 88 ? -9.643 0.587 9.819 1.00 93.06 88 MET A O 1
ATOM 692 N N . ARG A 1 89 ? -7.711 -0.539 9.791 1.00 92.25 89 ARG A N 1
ATOM 693 C CA . ARG A 1 89 ? -8.351 -1.864 9.877 1.00 92.25 89 ARG A CA 1
ATOM 694 C C . ARG A 1 89 ? -9.159 -2.042 11.156 1.00 92.25 89 ARG A C 1
ATOM 696 O O . ARG A 1 89 ? -10.225 -2.646 11.091 1.00 92.25 89 ARG A O 1
ATOM 703 N N . LYS A 1 90 ? -8.662 -1.558 12.299 1.00 92.75 90 LYS A N 1
ATOM 704 C CA . LYS A 1 90 ? -9.403 -1.580 13.568 1.00 92.75 90 LYS A CA 1
ATOM 705 C C . LYS A 1 90 ? -10.710 -0.797 13.431 1.00 92.75 90 LYS A C 1
ATOM 707 O O . LYS A 1 90 ? -11.761 -1.343 13.742 1.00 92.75 90 LYS A O 1
ATOM 712 N N . LEU A 1 91 ? -10.649 0.433 12.924 1.00 93.44 91 LEU A N 1
ATOM 713 C CA . LEU A 1 91 ? -11.818 1.305 12.797 1.00 93.44 91 LEU A CA 1
ATOM 714 C C . LEU A 1 91 ? -12.868 0.731 11.838 1.00 93.44 91 LEU A C 1
ATOM 716 O O . LEU A 1 91 ? -14.032 0.607 12.207 1.00 93.44 91 LEU A O 1
ATOM 720 N N . VAL A 1 92 ? -12.449 0.275 10.653 1.00 92.81 92 VAL A N 1
ATOM 721 C CA . VAL A 1 92 ? -13.348 -0.380 9.686 1.00 92.81 92 VAL A CA 1
ATOM 722 C C . VAL A 1 92 ? -13.945 -1.667 10.263 1.00 92.81 92 VAL A C 1
ATOM 724 O O . VAL A 1 92 ? -15.123 -1.949 10.061 1.00 92.81 92 VAL A O 1
ATOM 727 N N . ARG A 1 93 ? -13.169 -2.447 11.030 1.00 92.44 93 ARG A N 1
ATOM 728 C CA . ARG A 1 93 ? -13.688 -3.636 11.723 1.00 92.44 93 ARG A CA 1
ATOM 729 C C . ARG A 1 93 ? -14.772 -3.263 12.734 1.00 92.44 93 ARG A C 1
ATOM 731 O O . ARG A 1 93 ? -15.751 -3.993 12.832 1.00 92.44 93 ARG A O 1
ATOM 738 N N . CYS A 1 94 ? -14.612 -2.162 13.465 1.00 92.44 94 CYS A N 1
ATOM 739 C CA . CYS A 1 94 ? -15.639 -1.688 14.389 1.00 92.44 94 CYS A CA 1
ATOM 740 C C . CYS A 1 94 ? -16.933 -1.310 13.651 1.00 92.44 94 CYS A C 1
ATOM 742 O O . CYS A 1 94 ? -17.987 -1.771 14.073 1.00 92.44 94 CYS A O 1
ATOM 744 N N . LEU A 1 95 ? -16.855 -0.593 12.519 1.00 92.81 95 LEU A N 1
ATOM 745 C CA . LEU A 1 95 ? -18.034 -0.295 11.686 1.00 92.81 95 LEU A CA 1
ATOM 746 C C . LEU A 1 95 ? -18.769 -1.575 11.251 1.00 92.81 95 LEU A C 1
ATOM 748 O O . LEU A 1 95 ? -19.992 -1.649 11.305 1.00 92.81 95 LEU A O 1
ATOM 752 N N . ILE A 1 96 ? -18.023 -2.614 10.858 1.00 93.25 96 ILE A N 1
ATOM 753 C CA . ILE A 1 96 ? -18.610 -3.905 10.465 1.00 93.25 96 ILE A CA 1
ATOM 754 C C . ILE A 1 96 ? -19.281 -4.598 11.658 1.00 93.25 96 ILE A C 1
ATOM 756 O O . ILE A 1 96 ? -20.390 -5.107 11.531 1.00 93.25 96 ILE A O 1
ATOM 760 N N . ILE A 1 97 ? -18.617 -4.639 12.819 1.00 92.69 97 ILE A N 1
ATOM 761 C CA . ILE A 1 97 ? -19.138 -5.308 14.025 1.00 92.69 97 ILE A CA 1
ATOM 762 C C . ILE A 1 97 ? -20.404 -4.619 14.545 1.00 92.69 97 ILE A C 1
ATOM 764 O O . ILE A 1 97 ? -21.323 -5.302 14.993 1.00 92.69 97 ILE A O 1
ATOM 768 N N . ASN A 1 98 ? -20.453 -3.290 14.476 1.00 90.94 98 ASN A N 1
ATOM 769 C CA . ASN A 1 98 ? -21.601 -2.504 14.918 1.00 90.94 98 ASN A CA 1
ATOM 770 C C . ASN A 1 98 ? -22.780 -2.557 13.929 1.00 90.94 98 ASN A C 1
ATOM 772 O O . ASN A 1 98 ? -23.904 -2.234 14.305 1.00 90.94 98 ASN A O 1
ATOM 776 N N . GLY A 1 99 ? -22.541 -3.007 12.692 1.00 90.62 99 GLY A N 1
ATOM 777 C CA . GLY A 1 99 ? -23.549 -3.074 11.633 1.00 90.62 99 GLY A CA 1
ATOM 778 C C . GLY A 1 99 ? -23.678 -1.794 10.802 1.00 90.62 99 GLY A C 1
ATOM 779 O O . GLY A 1 99 ? -24.526 -1.741 9.915 1.00 90.62 99 GLY A O 1
ATOM 780 N N . ASP A 1 100 ? -22.826 -0.796 11.039 1.00 90.94 100 ASP A N 1
ATOM 781 C CA . ASP A 1 100 ? -22.792 0.470 10.295 1.00 90.94 100 ASP A CA 1
ATOM 782 C C . ASP A 1 100 ? -22.180 0.309 8.891 1.00 90.94 100 ASP A C 1
ATOM 784 O O . ASP A 1 100 ? -22.407 1.127 7.998 1.00 90.94 100 ASP A O 1
ATOM 788 N N . LEU A 1 101 ? -21.419 -0.771 8.674 1.00 92.12 101 LEU A N 1
ATOM 789 C CA . LEU A 1 101 ? -20.846 -1.139 7.382 1.00 92.12 101 LEU A CA 1
ATOM 790 C C . LEU A 1 101 ? -21.185 -2.585 7.005 1.00 92.12 101 LEU A C 1
ATOM 792 O O . LEU A 1 101 ? -20.637 -3.537 7.563 1.00 92.12 101 LEU A O 1
ATOM 796 N N . ASP A 1 102 ? -22.022 -2.746 5.980 1.00 93.44 102 ASP A N 1
ATOM 797 C CA . ASP A 1 102 ? -22.257 -4.042 5.347 1.00 93.44 102 ASP A CA 1
ATOM 798 C C . ASP A 1 102 ? -21.092 -4.413 4.414 1.00 93.44 102 ASP A C 1
ATOM 800 O O . ASP A 1 102 ? -20.817 -3.747 3.411 1.00 93.44 102 ASP A O 1
ATOM 804 N N . VAL A 1 103 ? -20.432 -5.530 4.725 1.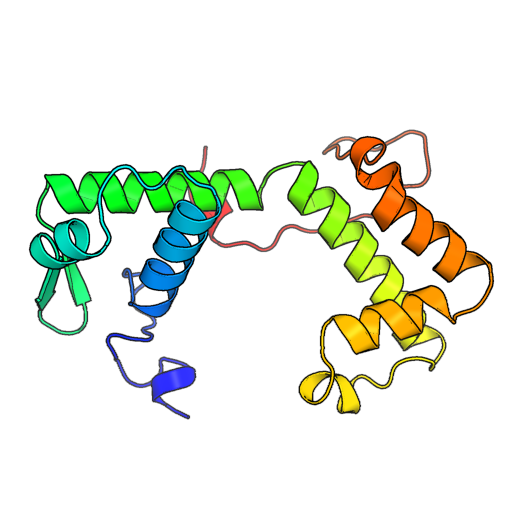00 92.31 103 VAL A N 1
ATOM 805 C CA . VAL A 1 103 ? -19.327 -6.102 3.942 1.00 92.31 103 VAL A CA 1
ATOM 806 C C . VAL A 1 103 ? -19.742 -6.383 2.496 1.00 92.31 103 VAL A C 1
ATOM 808 O O . VAL A 1 103 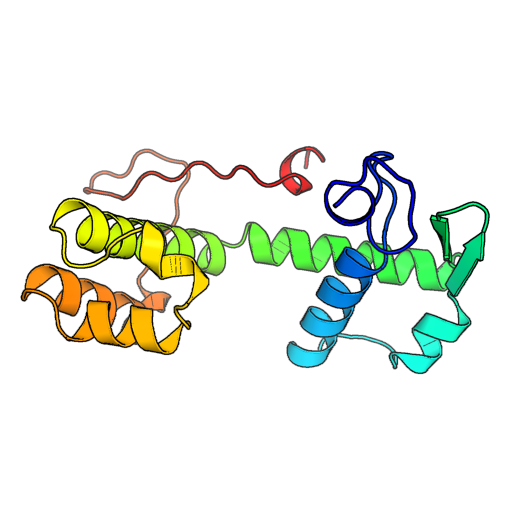? -18.908 -6.274 1.597 1.00 92.31 103 VAL A O 1
ATOM 811 N N . THR A 1 104 ? -21.011 -6.715 2.242 1.00 94.69 104 THR A N 1
ATOM 812 C CA . THR A 1 104 ? -21.492 -6.979 0.878 1.00 94.69 104 THR A CA 1
ATOM 813 C C . THR A 1 104 ? -21.502 -5.727 0.003 1.00 94.69 104 THR A C 1
ATOM 815 O O . THR A 1 104 ? -21.409 -5.838 -1.220 1.00 94.69 104 THR A O 1
ATOM 818 N N . ASN A 1 105 ? -21.535 -4.538 0.613 1.00 92.44 105 ASN A N 1
ATOM 819 C CA . ASN A 1 105 ? -21.535 -3.267 -0.100 1.00 92.44 105 ASN A CA 1
ATOM 820 C C . ASN A 1 105 ? -20.124 -2.717 -0.367 1.00 92.44 105 ASN A C 1
ATOM 822 O O . ASN A 1 105 ? -19.968 -1.838 -1.212 1.00 92.44 105 ASN A O 1
ATOM 826 N N . LEU A 1 106 ? -19.085 -3.253 0.290 1.00 90.31 106 LEU A N 1
ATOM 827 C CA . LEU A 1 106 ? -17.695 -2.801 0.129 1.00 90.31 106 LEU A CA 1
ATOM 828 C C . LEU A 1 106 ? -17.233 -2.661 -1.334 1.00 90.31 106 LEU A C 1
ATOM 830 O O . LEU A 1 106 ? -16.581 -1.662 -1.631 1.00 90.31 106 LEU A O 1
ATOM 834 N N . PRO A 1 107 ? -17.562 -3.575 -2.272 1.00 93.19 107 PRO A N 1
ATOM 835 C CA . PRO A 1 107 ? -17.139 -3.435 -3.668 1.00 93.19 107 PRO A CA 1
ATOM 836 C C . PRO A 1 107 ? -17.679 -2.187 -4.384 1.00 93.19 107 PRO A C 1
ATOM 838 O O . PRO A 1 107 ? -17.105 -1.778 -5.388 1.00 93.19 107 PRO A O 1
ATOM 841 N N . ASN A 1 108 ? -18.768 -1.591 -3.887 1.00 94.50 108 ASN A N 1
ATOM 842 C CA . ASN A 1 108 ? -19.382 -0.386 -4.457 1.00 94.50 108 ASN A CA 1
ATOM 843 C C . ASN A 1 108 ? -18.936 0.896 -3.742 1.00 94.50 108 ASN A C 1
ATOM 845 O O . ASN A 1 108 ? -19.393 1.993 -4.073 1.00 94.50 108 ASN A O 1
ATOM 849 N N . MET A 1 109 ? -18.090 0.771 -2.721 1.00 95.56 109 MET A N 1
ATOM 850 C CA . MET A 1 109 ? -17.649 1.894 -1.913 1.00 95.56 109 MET A CA 1
ATOM 851 C C . MET A 1 109 ? -16.332 2.463 -2.425 1.00 95.56 109 MET A C 1
ATOM 853 O O . MET A 1 109 ? -15.486 1.761 -2.971 1.00 95.56 109 MET A O 1
ATOM 857 N N . THR A 1 110 ? -16.173 3.766 -2.227 1.00 95.81 110 THR A N 1
ATOM 858 C CA . THR A 1 110 ? -14.915 4.478 -2.434 1.00 95.81 110 THR A CA 1
ATOM 859 C C . THR A 1 110 ? -14.297 4.780 -1.075 1.00 95.81 110 THR A C 1
ATOM 861 O O . THR A 1 110 ? -14.979 4.698 -0.048 1.00 95.81 110 THR A O 1
ATOM 864 N N . ASP A 1 111 ? -13.035 5.202 -1.070 1.00 92.81 111 ASP A N 1
ATOM 865 C CA . ASP A 1 111 ? -12.357 5.650 0.151 1.00 92.81 111 ASP A CA 1
ATOM 866 C C . ASP A 1 111 ? -13.153 6.764 0.853 1.00 92.81 111 ASP A C 1
ATOM 868 O O . ASP A 1 111 ? -13.379 6.697 2.058 1.00 92.81 111 ASP A O 1
ATOM 872 N N . MET A 1 112 ? -13.715 7.706 0.085 1.00 94.25 112 MET A N 1
ATOM 873 C CA . MET A 1 112 ? -14.568 8.787 0.596 1.00 94.25 112 MET A CA 1
ATOM 874 C C . MET A 1 112 ? -15.812 8.267 1.329 1.00 94.25 112 MET A C 1
ATOM 876 O O . MET A 1 112 ? -16.194 8.813 2.361 1.00 94.25 112 MET A O 1
ATOM 880 N N . HIS A 1 113 ? -16.457 7.208 0.824 1.00 94.44 113 HIS A N 1
ATOM 881 C CA . HIS A 1 113 ? -17.614 6.620 1.507 1.00 94.44 113 HIS A CA 1
ATOM 882 C C . HIS A 1 113 ? -17.215 6.030 2.868 1.00 94.44 113 HIS A C 1
ATOM 884 O O . HIS A 1 113 ? -17.942 6.195 3.845 1.00 94.44 113 HIS A O 1
ATOM 890 N N . ILE A 1 114 ? -16.053 5.375 2.952 1.00 92.50 114 ILE A N 1
ATOM 891 C CA . ILE A 1 114 ? -15.541 4.815 4.210 1.00 92.50 114 ILE A CA 1
ATOM 892 C C . ILE A 1 114 ? -15.149 5.932 5.183 1.00 92.50 114 ILE A C 1
ATOM 894 O O . ILE A 1 114 ? -15.519 5.875 6.353 1.00 92.50 114 ILE A O 1
ATOM 898 N N . GLU A 1 115 ? -14.460 6.970 4.708 1.00 91.81 115 GLU A N 1
ATOM 899 C CA . GLU A 1 115 ? -14.107 8.145 5.513 1.00 91.81 115 GLU A CA 1
ATOM 900 C C . GLU A 1 115 ? -15.347 8.832 6.095 1.00 91.81 115 GLU A C 1
ATOM 902 O O . GLU A 1 115 ? -15.373 9.170 7.277 1.00 91.81 115 GLU A O 1
ATOM 907 N N . GLN A 1 116 ? -16.407 8.986 5.299 1.00 92.19 116 GLN A N 1
ATOM 908 C CA . GLN A 1 116 ? -17.669 9.555 5.770 1.00 92.19 116 GLN A CA 1
ATOM 909 C C . GLN A 1 116 ? -18.326 8.702 6.855 1.00 92.19 116 GLN A C 1
ATOM 911 O O . GLN A 1 116 ? -18.821 9.264 7.830 1.00 92.19 116 GLN A O 1
ATOM 916 N N . LEU A 1 117 ? -18.327 7.372 6.722 1.00 93.19 117 LEU A N 1
ATOM 917 C CA . LEU A 1 117 ? -18.842 6.494 7.777 1.00 93.19 117 LEU A CA 1
ATOM 918 C C . LEU A 1 117 ? -18.043 6.661 9.069 1.00 93.19 117 LEU A C 1
ATOM 920 O O . LEU A 1 117 ? -18.630 6.865 10.124 1.00 93.19 117 LEU A O 1
ATOM 924 N N . LEU A 1 118 ? -16.712 6.665 8.978 1.00 92.56 118 LEU A N 1
ATOM 925 C CA . LEU A 1 118 ? -15.835 6.865 10.134 1.00 92.56 118 LEU A CA 1
ATOM 926 C C . LEU A 1 118 ? -16.088 8.208 10.836 1.00 92.56 118 LEU A C 1
ATOM 928 O O . LEU A 1 118 ? -16.125 8.266 12.063 1.00 92.56 118 LEU A O 1
ATOM 932 N N . CYS A 1 119 ? -16.306 9.275 10.066 1.00 88.62 119 CYS A N 1
ATOM 933 C CA . CYS A 1 119 ? -16.581 10.609 10.596 1.00 88.62 119 CYS A CA 1
ATOM 934 C C . CYS A 1 119 ? -17.992 10.763 11.190 1.00 88.62 119 CYS A C 1
ATOM 936 O O . CYS A 1 119 ? -18.195 11.615 12.057 1.00 88.62 119 CYS A O 1
ATOM 938 N N . ASN A 1 120 ? -18.966 9.974 10.731 1.00 85.56 120 ASN A N 1
ATOM 939 C CA . ASN A 1 120 ? -20.371 10.093 11.135 1.00 85.56 120 ASN A CA 1
ATOM 940 C C . ASN A 1 120 ? -20.807 9.065 12.192 1.00 85.56 120 ASN A C 1
ATOM 942 O O . ASN A 1 120 ? -21.941 9.136 12.666 1.00 85.56 120 ASN A O 1
ATOM 946 N N . ASP A 1 121 ? -19.923 8.142 12.571 1.00 84.69 121 ASP A N 1
ATOM 947 C CA . ASP A 1 121 ? -20.192 7.112 13.572 1.00 84.69 121 ASP A CA 1
ATOM 948 C C . ASP A 1 121 ? -20.315 7.674 15.009 1.00 84.69 121 ASP A C 1
ATOM 950 O O . ASP A 1 121 ? -20.152 8.872 15.282 1.00 84.69 121 ASP A O 1
ATOM 954 N N . GLY A 1 122 ? -20.597 6.790 15.969 1.00 77.38 122 GLY A N 1
ATOM 955 C CA . GLY A 1 122 ? -20.600 7.090 17.390 1.00 77.38 122 GLY A CA 1
ATOM 956 C C . GLY A 1 122 ? -19.302 7.752 17.866 1.00 77.38 122 GLY A C 1
ATOM 957 O O . GLY A 1 122 ? -18.218 7.587 17.302 1.00 77.38 122 GLY A O 1
ATOM 958 N N . ARG A 1 123 ? -19.414 8.499 18.977 1.00 78.94 123 ARG A N 1
ATOM 959 C CA . ARG A 1 123 ? -18.360 9.395 19.494 1.00 78.94 123 ARG A CA 1
ATOM 960 C C . ARG A 1 123 ? -16.963 8.751 19.532 1.00 78.94 123 ARG A C 1
ATOM 962 O O . ARG A 1 123 ? -15.996 9.414 19.184 1.00 78.94 123 ARG A O 1
ATOM 969 N N . SER A 1 124 ? -16.857 7.472 19.902 1.00 83.56 124 SER A N 1
ATOM 970 C CA . SER A 1 124 ? -15.564 6.789 20.041 1.00 83.56 124 SER A CA 1
ATOM 971 C C . SER A 1 124 ? -14.857 6.478 18.716 1.00 83.56 124 SER A C 1
ATOM 973 O O . SER A 1 124 ? -13.632 6.567 18.682 1.00 83.56 124 SER A O 1
ATOM 975 N N . ILE A 1 125 ? -15.569 6.081 17.651 1.00 88.56 125 ILE A N 1
ATOM 976 C CA . ILE A 1 125 ? -14.925 5.783 16.355 1.00 88.56 125 ILE A CA 1
ATOM 977 C C . ILE A 1 125 ? -14.487 7.086 15.699 1.00 88.56 125 ILE A C 1
ATOM 979 O O . ILE A 1 125 ? -13.348 7.175 15.242 1.00 88.56 125 ILE A O 1
ATOM 983 N N . ARG A 1 126 ? -15.345 8.110 15.753 1.00 90.38 126 ARG A N 1
ATOM 984 C CA . ARG A 1 126 ? -15.038 9.435 15.219 1.00 90.38 126 ARG A CA 1
ATOM 985 C C . ARG A 1 126 ? -13.799 10.057 15.867 1.00 90.38 126 ARG A C 1
ATOM 987 O O . ARG A 1 126 ? -12.922 10.556 15.172 1.00 90.38 126 ARG A O 1
ATOM 994 N N . GLU A 1 127 ? -13.691 10.006 17.195 1.00 90.62 127 GLU A N 1
ATOM 995 C CA . GLU A 1 127 ? -12.517 10.536 17.903 1.00 90.62 127 GLU A CA 1
ATOM 996 C C . GLU A 1 127 ? -11.226 9.804 17.499 1.00 90.62 127 GLU A C 1
ATOM 998 O O . GLU A 1 127 ? -10.178 10.428 17.319 1.00 90.62 127 GLU A O 1
ATOM 1003 N N . GLU A 1 128 ? -11.271 8.480 17.321 1.00 91.19 128 GLU A N 1
ATOM 1004 C CA . GLU A 1 128 ? -10.100 7.735 16.855 1.00 91.19 128 GLU A CA 1
ATOM 1005 C C . GLU A 1 128 ? -9.776 7.989 15.373 1.00 91.19 128 GLU A C 1
ATOM 1007 O O . GLU A 1 128 ? -8.592 8.065 15.029 1.00 91.19 128 GLU A O 1
ATOM 1012 N N . SER A 1 129 ? -10.775 8.161 14.500 1.00 92.62 129 SER A N 1
ATOM 1013 C CA . SER A 1 129 ? -10.548 8.502 13.090 1.00 92.62 129 SER A CA 1
ATOM 1014 C C . SER A 1 129 ? -9.974 9.908 12.931 1.00 92.62 129 SER A C 1
ATOM 1016 O O . SER A 1 129 ? -9.019 10.097 12.180 1.00 92.62 129 SER A O 1
ATOM 1018 N N . GLU A 1 130 ? -10.476 10.885 13.691 1.00 91.31 130 GLU A N 1
ATOM 1019 C CA . GLU A 1 130 ? -9.923 12.244 13.728 1.00 91.31 130 GLU A CA 1
ATOM 1020 C C . GLU A 1 130 ? -8.461 12.231 14.187 1.00 91.31 130 GLU A C 1
ATOM 1022 O O . GLU A 1 130 ? -7.605 12.853 13.557 1.00 91.31 130 GLU A O 1
ATOM 1027 N N . ARG A 1 131 ? -8.135 11.462 15.235 1.00 90.56 131 ARG A N 1
ATOM 1028 C CA . ARG A 1 131 ? -6.743 11.296 15.683 1.00 90.56 131 ARG A CA 1
ATOM 1029 C C . ARG A 1 131 ? -5.871 10.623 14.632 1.00 90.56 131 ARG A C 1
ATOM 1031 O O . ARG A 1 131 ? -4.711 10.999 14.488 1.00 90.56 131 ARG A O 1
ATOM 1038 N N . LEU A 1 132 ? -6.395 9.648 13.894 1.00 91.81 132 LEU A N 1
ATOM 1039 C CA . LEU A 1 132 ? -5.654 9.014 12.808 1.00 91.81 132 LEU A CA 1
ATOM 1040 C C . LEU A 1 132 ? -5.327 10.014 11.690 1.00 91.81 132 LEU A C 1
ATOM 1042 O O . LEU A 1 132 ? -4.198 10.018 11.210 1.00 91.81 132 LEU A O 1
ATOM 1046 N N . LEU A 1 133 ? -6.273 10.874 11.308 1.00 89.31 133 LEU A N 1
ATOM 1047 C CA . LEU A 1 133 ? -6.086 11.847 10.228 1.00 89.31 133 LEU A CA 1
ATOM 1048 C C . LEU A 1 133 ? -5.212 13.037 10.650 1.00 89.31 133 LEU A C 1
ATOM 1050 O O . LEU A 1 133 ? -4.306 13.432 9.919 1.00 89.31 133 LEU A O 1
ATOM 1054 N N . MET A 1 134 ? -5.448 13.584 11.844 1.00 91.38 134 MET A N 1
ATOM 1055 C CA . MET A 1 134 ? -4.828 14.835 12.301 1.00 91.38 134 MET A CA 1
ATOM 1056 C C . MET A 1 134 ? -3.571 14.615 13.151 1.00 91.38 134 MET A C 1
ATOM 1058 O O . MET A 1 134 ? -2.712 15.492 13.249 1.00 91.38 134 MET A O 1
ATOM 1062 N N . GLU A 1 135 ? -3.436 13.443 13.774 1.00 93.62 135 GLU A N 1
ATOM 1063 C CA . GLU A 1 135 ? -2.356 13.124 14.713 1.00 93.62 135 GLU A CA 1
ATOM 1064 C C . GLU A 1 135 ? -1.629 11.813 14.370 1.00 93.62 135 GLU A C 1
ATOM 1066 O O . GLU A 1 135 ? -1.043 11.182 15.254 1.00 93.62 135 GLU A O 1
ATOM 1071 N N . SER A 1 136 ? -1.607 11.400 13.096 1.00 91.19 136 SER A N 1
ATOM 1072 C CA . SER A 1 136 ? -0.917 10.173 12.644 1.00 91.19 136 SER A CA 1
ATOM 1073 C C . SER A 1 136 ? 0.539 10.081 13.124 1.00 91.19 136 SER A C 1
ATOM 1075 O O . SER A 1 136 ? 1.023 9.001 13.467 1.00 91.19 136 SER A O 1
ATOM 1077 N N . TRP A 1 137 ? 1.225 11.220 13.252 1.00 90.62 137 TRP A N 1
ATOM 1078 C CA . TRP A 1 137 ? 2.589 11.335 13.779 1.00 90.62 137 TRP A CA 1
ATOM 1079 C C . TRP A 1 137 ? 2.748 10.871 15.237 1.00 90.62 137 TRP A C 1
ATOM 1081 O O . TRP A 1 137 ? 3.875 10.642 15.684 1.00 90.62 137 TRP A O 1
ATOM 1091 N N . ARG A 1 138 ? 1.658 10.729 16.003 1.00 91.81 138 ARG A N 1
ATOM 1092 C CA . ARG A 1 138 ? 1.661 10.181 17.372 1.00 91.81 138 ARG A CA 1
ATOM 1093 C C . ARG A 1 138 ? 1.623 8.661 17.407 1.00 91.81 138 ARG A C 1
ATOM 1095 O O . ARG A 1 138 ? 1.912 8.082 18.453 1.00 91.81 138 ARG A O 1
ATOM 1102 N N . ILE A 1 139 ? 1.292 8.008 16.295 1.00 91.69 139 ILE A N 1
ATOM 1103 C CA . ILE A 1 139 ? 1.238 6.551 16.232 1.00 91.69 139 ILE A CA 1
ATOM 1104 C C . ILE A 1 139 ? 2.652 5.997 16.429 1.00 91.69 139 ILE A C 1
ATOM 1106 O O . ILE A 1 139 ? 3.642 6.499 15.888 1.00 91.69 139 ILE A O 1
ATOM 1110 N N . ARG A 1 140 ? 2.758 4.969 17.268 1.00 92.62 140 ARG A N 1
ATOM 1111 C CA . ARG A 1 140 ? 4.006 4.261 17.554 1.00 92.62 140 ARG A CA 1
ATOM 1112 C C . ARG A 1 140 ? 3.801 2.790 17.248 1.00 92.62 140 ARG A C 1
ATOM 1114 O O . ARG A 1 140 ? 2.796 2.205 17.639 1.00 92.62 140 ARG A O 1
ATOM 1121 N N . VAL A 1 141 ? 4.771 2.207 16.557 1.00 92.50 141 VAL A N 1
ATOM 1122 C CA . VAL A 1 141 ? 4.789 0.786 16.212 1.00 92.50 141 VAL A CA 1
ATOM 1123 C C . VAL A 1 141 ? 5.995 0.165 16.894 1.00 92.50 141 VAL A C 1
ATOM 1125 O O . VAL A 1 141 ? 7.104 0.683 16.787 1.00 92.50 141 VAL A O 1
ATOM 1128 N N . THR A 1 142 ? 5.776 -0.940 17.595 1.00 91.19 142 THR A N 1
ATOM 1129 C CA . THR A 1 142 ? 6.833 -1.713 18.246 1.00 91.19 142 THR A CA 1
ATOM 1130 C C . THR A 1 142 ? 6.588 -3.204 18.041 1.00 91.19 142 THR A C 1
ATOM 1132 O O . THR A 1 142 ? 5.450 -3.637 17.857 1.00 91.19 142 THR A O 1
ATOM 1135 N N . ARG A 1 143 ? 7.671 -3.986 18.046 1.00 90.00 143 ARG A N 1
ATOM 1136 C CA . ARG A 1 143 ? 7.618 -5.457 18.085 1.00 90.00 143 ARG A CA 1
ATOM 1137 C C . ARG A 1 143 ? 7.509 -5.988 19.515 1.00 90.00 143 ARG A C 1
ATOM 1139 O O . ARG A 1 143 ? 7.154 -7.146 19.711 1.00 90.00 143 ARG A O 1
ATOM 1146 N N . GLU A 1 144 ? 7.841 -5.159 20.497 1.00 91.88 144 GLU A N 1
ATOM 1147 C CA . GLU A 1 144 ? 7.811 -5.512 21.911 1.00 91.88 144 GLU A CA 1
ATOM 1148 C C . GLU A 1 144 ? 6.394 -5.413 22.466 1.00 91.88 144 GLU A C 1
ATOM 1150 O O . GLU A 1 144 ? 5.543 -4.703 21.929 1.00 91.88 144 GLU A O 1
ATOM 1155 N N . LYS A 1 145 ? 6.133 -6.113 23.572 1.00 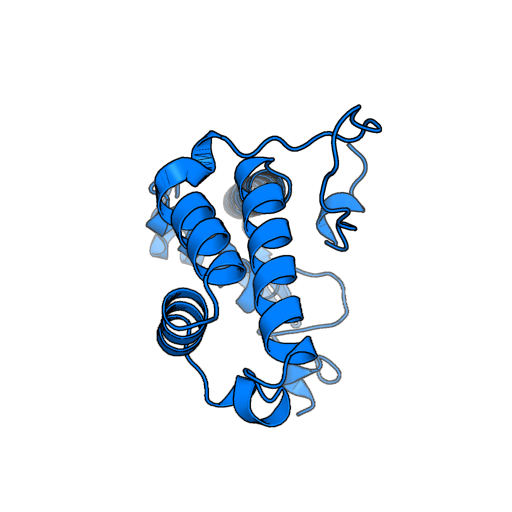88.00 145 LYS A N 1
ATOM 1156 C CA . LYS A 1 145 ? 4.860 -5.983 24.277 1.00 88.00 145 LYS A CA 1
ATOM 1157 C C . LYS A 1 145 ? 4.820 -4.614 24.973 1.00 88.00 145 LYS A C 1
ATOM 1159 O O . LYS A 1 145 ? 5.612 -4.402 25.888 1.00 88.00 145 LYS A O 1
ATOM 1164 N N . PRO A 1 146 ? 3.910 -3.702 24.593 1.00 88.69 146 PRO A N 1
ATOM 1165 C CA . PRO A 1 146 ? 3.823 -2.406 25.245 1.00 88.69 146 PRO A CA 1
ATOM 1166 C C . PRO A 1 146 ? 3.171 -2.525 26.629 1.00 88.69 146 PRO A C 1
ATOM 1168 O O . PRO A 1 146 ? 2.356 -3.415 26.878 1.00 88.69 146 PRO A O 1
ATOM 1171 N N . ASN A 1 147 ? 3.480 -1.565 27.505 1.00 89.50 147 ASN A N 1
ATOM 1172 C CA . ASN A 1 147 ? 2.838 -1.404 28.819 1.00 89.50 147 ASN A CA 1
ATOM 1173 C C . ASN A 1 147 ? 1.478 -0.684 28.745 1.00 89.50 147 ASN A C 1
ATOM 1175 O O . ASN A 1 147 ? 0.885 -0.360 29.769 1.00 89.50 147 ASN A O 1
ATOM 1179 N N . VAL A 1 148 ? 0.994 -0.414 27.533 1.00 89.56 148 VAL A N 1
ATOM 1180 C CA . VAL A 1 148 ? -0.294 0.224 27.248 1.00 89.56 148 VAL A CA 1
ATOM 1181 C C . VAL A 1 148 ? -1.120 -0.677 26.337 1.00 89.56 148 VAL A C 1
ATOM 1183 O O . VAL A 1 148 ? -0.575 -1.536 25.642 1.00 89.56 148 VAL A O 1
ATOM 1186 N N . THR A 1 149 ? -2.435 -0.470 26.305 1.00 86.94 149 THR A N 1
ATOM 1187 C CA . THR A 1 149 ? -3.302 -1.122 25.317 1.00 86.94 149 THR A CA 1
ATOM 1188 C C . THR A 1 149 ? -2.872 -0.709 23.910 1.00 86.94 149 THR A C 1
ATOM 1190 O O . THR A 1 149 ? -2.784 0.480 23.611 1.00 86.94 149 THR A O 1
ATOM 1193 N N . ALA A 1 150 ? -2.606 -1.689 23.048 1.00 88.12 150 ALA A N 1
ATOM 1194 C CA . ALA A 1 150 ? -2.175 -1.466 21.674 1.00 88.12 150 ALA A CA 1
ATOM 1195 C C . ALA A 1 150 ? -2.865 -2.447 20.724 1.00 88.12 150 ALA A C 1
ATOM 1197 O O . ALA A 1 150 ? -3.097 -3.606 21.081 1.00 88.12 150 ALA A O 1
ATOM 1198 N N . GLU A 1 151 ? -3.155 -1.984 19.507 1.00 90.56 151 GLU A N 1
ATOM 1199 C CA . GLU A 1 151 ? -3.663 -2.846 18.441 1.00 90.56 151 GLU A CA 1
ATOM 1200 C C . GLU A 1 151 ? 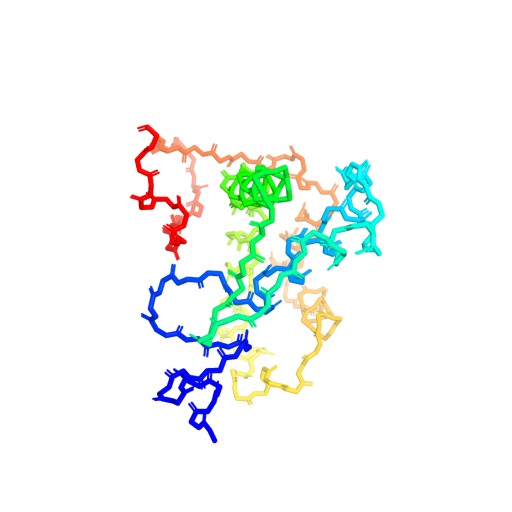-2.572 -3.829 18.009 1.00 90.56 151 GLU A C 1
ATOM 1202 O O . GLU A 1 151 ? -1.421 -3.452 17.769 1.00 90.56 151 GLU A O 1
ATOM 1207 N N . LYS A 1 152 ? -2.941 -5.106 17.892 1.00 90.56 152 LYS A N 1
ATOM 1208 C CA . LYS A 1 152 ? -2.051 -6.142 17.369 1.00 90.56 152 LYS A CA 1
ATOM 1209 C C . LYS A 1 152 ? -2.332 -6.342 15.890 1.00 90.56 152 LYS A C 1
ATOM 1211 O O . LYS A 1 152 ? -3.463 -6.610 15.502 1.00 90.56 152 LYS A O 1
ATOM 1216 N N . THR A 1 153 ? -1.287 -6.291 15.075 1.00 86.75 153 THR A N 1
ATOM 1217 C CA . THR A 1 153 ? -1.384 -6.565 13.640 1.00 86.75 153 THR A CA 1
ATOM 1218 C C . THR A 1 153 ? -0.351 -7.603 13.223 1.00 86.75 153 THR A C 1
ATOM 1220 O O . THR A 1 153 ? 0.766 -7.623 13.742 1.00 86.75 153 THR A O 1
ATOM 1223 N N . ILE A 1 154 ? -0.730 -8.478 12.292 1.00 84.31 154 ILE A N 1
ATOM 1224 C CA . ILE A 1 154 ? 0.169 -9.459 11.679 1.00 84.31 154 ILE A CA 1
ATOM 1225 C C . ILE A 1 154 ? 0.476 -8.972 10.268 1.00 84.31 154 ILE A C 1
ATOM 1227 O O . ILE A 1 154 ? -0.422 -8.814 9.439 1.00 84.31 154 ILE A O 1
ATOM 1231 N N . LEU A 1 155 ? 1.756 -8.759 9.981 1.00 75.12 155 LEU A N 1
ATOM 1232 C CA . LEU A 1 155 ? 2.200 -8.361 8.652 1.00 75.12 155 LEU A CA 1
ATOM 1233 C C . LEU A 1 155 ? 2.339 -9.599 7.772 1.00 75.12 155 LEU A C 1
ATOM 1235 O O . LEU A 1 155 ? 3.294 -10.358 7.892 1.00 75.12 155 LEU A O 1
ATOM 1239 N N . SER A 1 156 ? 1.374 -9.782 6.877 1.00 64.62 156 SER A N 1
ATOM 1240 C CA . SER A 1 156 ? 1.362 -10.868 5.891 1.00 64.62 156 SER A CA 1
ATOM 1241 C C . SER A 1 156 ? 1.709 -10.318 4.506 1.00 64.62 156 SER A C 1
ATOM 1243 O O . SER A 1 156 ? 0.878 -10.345 3.601 1.00 64.62 156 SER A O 1
ATOM 1245 N N . LYS A 1 157 ? 2.904 -9.732 4.341 1.00 61.62 157 LYS A N 1
ATOM 1246 C CA . LYS A 1 157 ? 3.381 -9.253 3.031 1.00 61.62 157 LYS A CA 1
ATOM 1247 C C . LYS A 1 157 ? 4.617 -10.027 2.580 1.00 61.62 157 LYS A C 1
ATOM 1249 O O . LYS A 1 157 ? 5.574 -10.174 3.334 1.00 61.62 157 LYS A O 1
ATOM 1254 N N . LEU A 1 158 ? 4.571 -10.487 1.327 1.00 51.50 158 LEU A N 1
ATOM 1255 C CA . LEU A 1 158 ? 5.565 -11.339 0.660 1.00 51.50 158 LEU A CA 1
ATOM 1256 C C . LEU A 1 158 ? 6.999 -10.786 0.703 1.00 51.50 158 LEU A C 1
ATOM 1258 O O . LEU A 1 158 ? 7.940 -11.569 0.784 1.00 51.50 158 LEU A O 1
ATOM 1262 N N . TYR A 1 159 ? 7.173 -9.461 0.735 1.00 50.78 159 TYR A N 1
ATOM 1263 C CA . TYR A 1 159 ? 8.491 -8.816 0.798 1.00 50.78 159 TYR A CA 1
ATOM 1264 C C . TYR A 1 159 ? 9.302 -9.170 2.060 1.00 50.78 159 TYR A C 1
ATOM 1266 O O . TYR A 1 159 ? 10.521 -9.058 2.055 1.00 50.78 159 TYR A O 1
ATOM 1274 N N . LEU A 1 160 ? 8.646 -9.644 3.126 1.00 44.44 160 LEU A N 1
ATOM 1275 C CA . LEU A 1 160 ? 9.291 -10.090 4.369 1.00 44.44 160 LEU A CA 1
ATOM 1276 C C . LEU A 1 160 ? 9.843 -11.529 4.296 1.00 44.44 160 LEU A C 1
ATOM 1278 O O . LEU A 1 160 ? 10.498 -11.978 5.235 1.00 44.44 160 LEU A O 1
ATOM 1282 N N . GLY A 1 161 ? 9.571 -12.266 3.210 1.00 40.69 161 GLY A N 1
ATOM 1283 C CA . GLY A 1 161 ? 10.135 -13.598 2.957 1.00 40.69 161 GLY A CA 1
ATOM 1284 C C . GLY A 1 161 ? 11.581 -13.563 2.450 1.00 40.69 161 GLY A C 1
ATOM 1285 O O . GLY A 1 161 ? 12.305 -14.551 2.577 1.00 40.69 161 GLY A O 1
ATOM 1286 N N . CYS A 1 162 ? 12.030 -12.415 1.936 1.00 34.91 162 CYS A N 1
ATOM 1287 C CA . CYS A 1 162 ? 13.442 -12.131 1.724 1.00 34.91 162 CYS A CA 1
ATOM 1288 C C . CYS A 1 162 ? 14.028 -11.724 3.078 1.00 34.91 162 CYS A C 1
ATOM 1290 O O . CYS A 1 162 ? 13.849 -10.592 3.521 1.00 34.91 162 CYS A O 1
ATOM 1292 N N . ARG A 1 163 ? 14.652 -12.680 3.778 1.00 28.41 163 ARG A N 1
ATOM 1293 C CA . ARG A 1 163 ? 15.371 -12.425 5.034 1.00 28.41 163 ARG A CA 1
ATOM 1294 C C . ARG A 1 163 ? 16.295 -11.210 4.862 1.00 28.41 163 ARG A C 1
ATOM 1296 O O . ARG A 1 163 ? 17.163 -11.240 3.991 1.00 28.41 163 ARG A O 1
ATOM 1303 N N . LEU A 1 164 ? 16.079 -10.181 5.685 1.00 36.00 164 LEU A N 1
ATOM 1304 C CA . LEU A 1 164 ? 17.126 -9.234 6.079 1.00 36.00 164 LEU A CA 1
ATOM 1305 C C . LEU A 1 164 ? 18.193 -9.974 6.892 1.00 36.00 164 LEU A C 1
ATOM 1307 O O . LEU A 1 164 ? 17.798 -10.882 7.665 1.00 36.00 164 LEU A O 1
#

Radius of gyration: 19.71 Å; chains: 1; bounding box: 45×35×53 Å

Foldseek 3Di:
DCVVVQVDQALQDHPPPADHPVNLCVLQVVCVVVVNQPDDPVVLVVQWDDDDSHIDGDPVSVVSSVVSVVVVLCVCPDLLNVQLVLLLVVLVVVCVVVVVDDPVCVVVDDPVNSLVSQCPDPPVSNVSSCCSVVVSVPGDDDPDDDPDDDGDDDDPDPSPVPPD